Protein AF-A0A444XK47-F1 (afdb_monomer_lite)

Radius of gyration: 20.21 Å; chains: 1; bounding box: 38×39×67 Å

Structure (mmCIF, N/CA/C/O backbone):
data_AF-A0A444XK47-F1
#
_entry.id   AF-A0A444XK47-F1
#
loop_
_atom_site.group_PDB
_atom_site.id
_atom_site.type_symbol
_atom_site.label_atom_id
_atom_site.label_alt_id
_atom_site.label_comp_id
_atom_site.label_asym_id
_atom_site.label_entity_id
_atom_site.label_seq_id
_atom_site.pdbx_PDB_ins_code
_atom_site.Cartn_x
_atom_site.Cartn_y
_atom_site.Cartn_z
_atom_site.occupancy
_atom_site.B_iso_or_equiv
_atom_site.auth_seq_id
_atom_site.auth_comp_id
_atom_site.auth_asym_id
_atom_site.auth_atom_id
_atom_site.pdbx_PDB_model_num
ATOM 1 N N . MET A 1 1 ? 9.869 23.587 -42.645 1.00 52.31 1 MET A N 1
ATOM 2 C CA . MET A 1 1 ? 8.788 22.948 -41.863 1.00 52.31 1 MET A CA 1
ATOM 3 C C . MET A 1 1 ? 9.186 23.048 -40.404 1.00 52.31 1 MET A C 1
ATOM 5 O O . MET A 1 1 ? 10.332 22.748 -40.110 1.00 52.31 1 MET A O 1
ATOM 9 N N . LYS A 1 2 ? 8.328 23.595 -39.536 1.00 52.62 2 LYS A N 1
ATOM 10 C CA . LYS A 1 2 ? 8.617 23.690 -38.097 1.00 52.62 2 LYS A CA 1
ATOM 11 C C . LYS A 1 2 ? 8.330 22.325 -37.473 1.00 52.62 2 LYS A C 1
ATOM 13 O O . LYS A 1 2 ? 7.252 21.792 -37.729 1.00 52.62 2 LYS A O 1
ATOM 18 N N . ASP A 1 3 ? 9.281 21.791 -36.712 1.00 62.44 3 ASP A N 1
ATOM 19 C CA . ASP A 1 3 ? 9.098 20.576 -35.920 1.00 62.44 3 ASP A CA 1
ATOM 20 C C . ASP A 1 3 ? 7.898 20.762 -34.990 1.00 62.44 3 ASP A C 1
ATOM 22 O O . ASP A 1 3 ? 7.887 21.602 -34.088 1.00 62.44 3 ASP A O 1
ATOM 26 N N . VAL A 1 4 ? 6.843 20.007 -35.276 1.00 67.50 4 VAL A N 1
ATOM 27 C CA . VAL A 1 4 ? 5.724 19.794 -34.362 1.00 67.50 4 VAL A CA 1
ATOM 28 C C . VAL A 1 4 ? 6.313 19.092 -33.144 1.00 67.50 4 VAL A C 1
ATOM 30 O O . VAL A 1 4 ? 7.111 18.184 -33.340 1.00 67.50 4 VAL A O 1
ATOM 33 N N . GLY A 1 5 ? 5.969 19.526 -31.925 1.00 71.94 5 GLY A N 1
ATOM 34 C CA . GLY A 1 5 ? 6.534 19.074 -30.642 1.00 71.94 5 GLY A CA 1
ATOM 35 C C . GLY A 1 5 ? 6.396 17.573 -30.345 1.00 71.94 5 GLY A C 1
ATOM 36 O O . GLY A 1 5 ? 5.725 17.182 -29.394 1.00 71.94 5 GLY A O 1
ATOM 37 N N . LEU A 1 6 ? 7.032 16.740 -31.164 1.00 77.69 6 LEU A N 1
ATOM 38 C CA . LEU A 1 6 ? 7.138 15.301 -31.037 1.00 77.69 6 LEU A CA 1
ATOM 39 C C . LEU A 1 6 ? 8.318 14.974 -30.130 1.00 77.69 6 LEU A C 1
ATOM 41 O O . LEU A 1 6 ? 9.465 15.336 -30.392 1.00 77.69 6 LEU A O 1
ATOM 45 N N . TRP A 1 7 ? 8.028 14.226 -29.076 1.00 86.00 7 TRP A N 1
ATOM 46 C CA . TRP A 1 7 ? 9.051 13.635 -28.233 1.00 86.00 7 TRP A CA 1
ATOM 47 C C . TRP A 1 7 ? 9.654 12.425 -28.945 1.00 86.00 7 TRP A C 1
ATOM 49 O O . TRP A 1 7 ? 8.933 11.516 -29.352 1.00 86.00 7 TRP A O 1
ATOM 59 N N . THR A 1 8 ? 10.981 12.412 -29.086 1.00 86.44 8 THR A N 1
ATOM 60 C CA . THR A 1 8 ? 11.720 11.270 -29.642 1.00 86.44 8 THR A CA 1
ATOM 61 C C . THR A 1 8 ? 12.494 10.584 -28.523 1.00 86.44 8 THR A C 1
ATOM 63 O O . THR A 1 8 ? 13.295 11.221 -27.838 1.00 86.44 8 THR A O 1
ATOM 66 N N . ILE A 1 9 ? 12.274 9.281 -28.334 1.00 90.38 9 ILE A N 1
ATOM 67 C CA . ILE A 1 9 ? 13.083 8.467 -27.420 1.00 90.38 9 ILE A CA 1
ATOM 68 C C . ILE A 1 9 ? 14.462 8.280 -28.062 1.00 90.38 9 ILE A C 1
ATOM 70 O O . ILE A 1 9 ? 14.583 7.634 -29.099 1.00 90.38 9 ILE A O 1
ATOM 74 N N . SER A 1 10 ? 15.505 8.856 -27.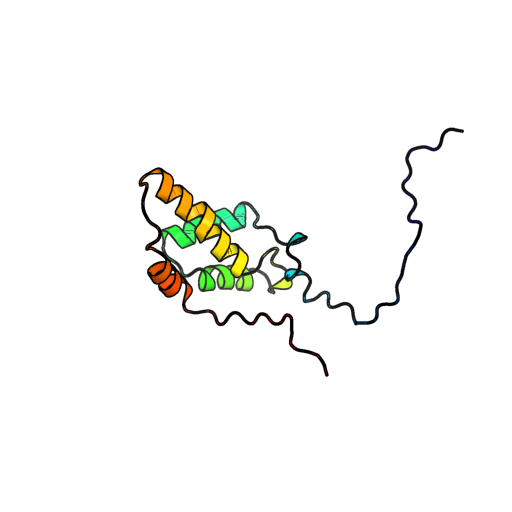462 1.00 91.38 10 SER A N 1
ATOM 75 C CA . SER A 1 10 ? 16.863 8.857 -28.026 1.00 91.38 10 SER A CA 1
ATOM 76 C C . SER A 1 10 ? 17.702 7.634 -27.646 1.00 91.38 10 SER A C 1
ATOM 78 O O . SER A 1 10 ? 18.689 7.336 -28.319 1.00 91.38 10 SER A O 1
ATOM 80 N N . LYS A 1 11 ? 17.343 6.925 -26.567 1.00 93.19 11 LYS A N 1
ATOM 81 C CA . LYS A 1 11 ? 18.100 5.776 -26.056 1.00 93.19 11 LYS A CA 1
ATOM 82 C C . LYS A 1 11 ? 17.200 4.803 -25.300 1.00 93.19 11 LYS A C 1
ATOM 84 O O . LYS A 1 11 ? 16.443 5.212 -24.426 1.00 93.19 11 LYS A O 1
ATOM 89 N N . VAL A 1 12 ? 17.361 3.514 -25.586 1.00 91.88 12 VAL A N 1
ATOM 90 C CA . VAL A 1 12 ? 16.787 2.403 -24.816 1.00 91.88 12 VAL A CA 1
ATOM 91 C C . VAL A 1 12 ? 17.927 1.447 -24.470 1.00 91.88 12 VAL A C 1
ATOM 93 O O . VAL A 1 12 ? 18.709 1.081 -25.345 1.00 91.88 12 VAL A O 1
ATOM 96 N N . VAL A 1 13 ? 18.060 1.075 -23.196 1.00 91.25 13 VAL A N 1
ATOM 97 C CA . VAL A 1 13 ? 19.057 0.101 -22.722 1.00 91.25 13 VAL A CA 1
ATOM 98 C C . VAL A 1 13 ? 18.301 -1.075 -22.133 1.00 91.25 13 VAL A C 1
ATOM 100 O O . VAL A 1 13 ? 17.583 -0.900 -21.159 1.00 91.25 13 VAL A O 1
ATOM 103 N N . LEU A 1 14 ? 18.452 -2.248 -22.745 1.00 88.94 14 LEU A N 1
ATOM 104 C CA . LEU A 1 14 ? 17.740 -3.465 -22.337 1.00 88.94 14 LEU A CA 1
ATOM 105 C C . LEU A 1 14 ? 18.562 -4.346 -21.387 1.00 88.94 14 LEU A C 1
ATOM 107 O O . LEU A 1 14 ? 18.005 -5.160 -20.658 1.00 88.94 14 LEU A O 1
ATOM 111 N N . ASN A 1 15 ? 19.889 -4.200 -21.402 1.00 90.25 15 ASN A N 1
ATOM 112 C CA . ASN A 1 15 ? 20.780 -5.006 -20.579 1.00 90.25 15 ASN A CA 1
ATOM 113 C C . ASN A 1 15 ? 20.907 -4.388 -19.187 1.00 90.25 15 ASN A C 1
ATOM 115 O O . ASN A 1 15 ? 21.394 -3.265 -19.044 1.00 90.25 15 ASN A O 1
ATOM 119 N N . HIS A 1 16 ? 20.521 -5.156 -18.176 1.00 84.56 16 HIS A N 1
ATOM 120 C CA . HIS A 1 16 ? 20.667 -4.810 -16.768 1.00 84.56 16 HIS A CA 1
ATOM 121 C C . HIS A 1 16 ? 21.567 -5.834 -16.074 1.00 84.56 16 HIS A C 1
ATOM 123 O O . HIS A 1 16 ? 21.614 -6.998 -16.465 1.00 84.56 16 HIS A O 1
ATOM 129 N N . SER A 1 17 ? 22.277 -5.403 -15.031 1.00 90.81 17 SER A N 1
ATOM 130 C CA . SER A 1 17 ? 23.145 -6.282 -14.230 1.00 90.81 17 SER A CA 1
ATOM 131 C C . SER A 1 17 ? 22.369 -7.203 -13.280 1.00 90.81 17 SER A C 1
ATOM 133 O O . SER A 1 17 ? 22.976 -8.000 -12.574 1.00 90.81 17 SER A O 1
ATOM 135 N N . HIS A 1 18 ? 21.043 -7.076 -13.237 1.00 82.38 18 HIS A N 1
ATOM 136 C CA . HIS A 1 18 ? 20.146 -7.877 -12.416 1.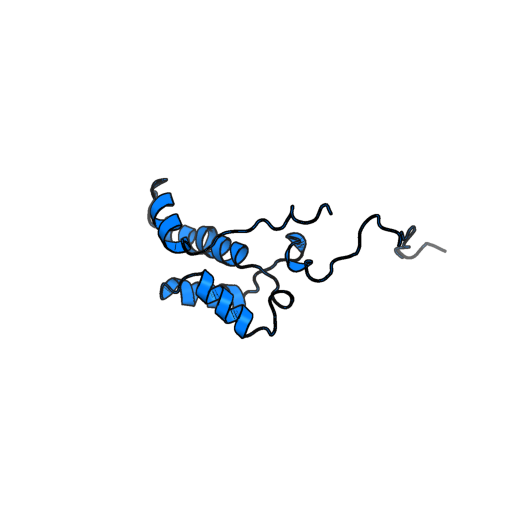00 82.38 18 HIS A CA 1
ATOM 137 C C . HIS A 1 18 ? 18.859 -8.188 -13.199 1.00 82.38 18 HIS A C 1
ATOM 139 O O . HIS A 1 18 ? 18.480 -7.415 -14.087 1.00 82.38 18 HIS A O 1
ATOM 145 N N . PRO A 1 19 ? 18.160 -9.289 -12.872 1.00 82.06 19 PRO A N 1
ATOM 146 C CA . PRO A 1 19 ? 16.814 -9.537 -13.371 1.00 82.06 19 PRO A CA 1
ATOM 147 C C . PRO A 1 19 ? 15.863 -8.392 -13.004 1.00 82.06 19 PRO A C 1
ATOM 149 O O . PRO A 1 19 ? 16.008 -7.748 -11.962 1.00 82.06 19 PRO A O 1
ATOM 152 N N . CYS A 1 20 ? 14.884 -8.129 -13.866 1.00 78.06 20 CYS A N 1
ATOM 153 C CA . CYS A 1 20 ? 13.749 -7.295 -13.493 1.00 78.06 20 CYS A CA 1
ATOM 154 C C . CYS A 1 20 ? 12.819 -8.136 -12.609 1.00 78.06 20 CYS A C 1
ATOM 156 O O . CYS A 1 20 ? 12.445 -9.238 -13.009 1.00 78.06 20 CYS A O 1
ATOM 158 N N . CYS A 1 21 ? 12.458 -7.627 -11.431 1.00 74.50 21 CYS A N 1
ATOM 159 C CA . CYS A 1 21 ? 11.550 -8.288 -10.493 1.00 74.50 21 CYS A CA 1
ATOM 160 C C . CYS A 1 21 ? 10.215 -7.526 -10.460 1.00 74.50 21 CYS A C 1
ATOM 162 O O . CYS A 1 21 ? 10.016 -6.698 -9.568 1.00 74.50 21 CYS A O 1
ATOM 164 N N . PRO A 1 22 ? 9.312 -7.745 -11.437 1.00 68.94 22 PRO A N 1
ATOM 165 C CA . PRO A 1 22 ? 8.029 -7.041 -11.494 1.00 68.94 22 PRO A CA 1
ATOM 166 C C . PRO A 1 22 ? 7.166 -7.304 -10.254 1.00 68.94 22 PRO A C 1
ATOM 168 O O . PRO A 1 22 ? 6.444 -6.412 -9.819 1.00 68.94 22 PRO A O 1
ATOM 171 N N . ASP A 1 23 ? 7.326 -8.468 -9.622 1.00 69.62 23 ASP A N 1
ATOM 172 C CA . ASP A 1 23 ? 6.604 -8.865 -8.408 1.00 69.62 23 ASP A CA 1
ATOM 173 C C . ASP A 1 23 ? 6.918 -7.974 -7.193 1.00 69.62 23 ASP A C 1
ATOM 175 O O . ASP A 1 23 ? 6.174 -7.964 -6.221 1.00 69.62 23 ASP A O 1
ATOM 179 N N . GLN A 1 24 ? 8.006 -7.195 -7.242 1.00 70.50 24 GLN A N 1
ATOM 180 C CA . GLN A 1 24 ? 8.378 -6.233 -6.199 1.00 70.50 24 GLN A CA 1
ATOM 181 C C . GLN A 1 24 ? 8.059 -4.783 -6.584 1.00 70.50 24 GLN A C 1
ATOM 183 O O . GLN A 1 24 ? 8.493 -3.858 -5.897 1.00 70.50 24 GLN A O 1
ATOM 188 N N . ALA A 1 25 ? 7.309 -4.542 -7.664 1.00 71.00 25 ALA A N 1
ATOM 189 C CA . ALA A 1 25 ? 6.947 -3.187 -8.087 1.00 71.00 25 ALA A CA 1
ATOM 190 C C . ALA A 1 25 ? 6.180 -2.419 -6.996 1.00 71.00 25 ALA A C 1
ATOM 192 O O . ALA A 1 25 ? 6.390 -1.216 -6.823 1.00 71.00 25 ALA A O 1
ATOM 193 N N . GLU A 1 26 ? 5.385 -3.128 -6.189 1.00 71.75 26 GLU A N 1
ATOM 194 C CA . GLU A 1 26 ? 4.723 -2.603 -4.989 1.00 71.75 26 GLU A CA 1
ATOM 195 C C . GLU A 1 26 ? 5.706 -1.986 -3.987 1.00 71.75 26 GLU A C 1
ATOM 197 O O . GLU A 1 26 ? 5.321 -1.133 -3.196 1.00 71.75 26 GLU A O 1
ATOM 202 N N . MET A 1 27 ? 6.997 -2.338 -4.025 1.00 77.69 27 MET A N 1
ATOM 203 C CA . MET A 1 27 ? 8.006 -1.745 -3.153 1.00 77.69 27 MET A CA 1
ATOM 204 C C . MET A 1 27 ? 8.409 -0.326 -3.577 1.00 77.69 27 MET A C 1
ATOM 206 O O . MET A 1 27 ? 8.965 0.419 -2.766 1.00 77.69 27 MET A O 1
ATOM 210 N N . ILE A 1 28 ? 8.078 0.109 -4.789 1.00 80.94 28 ILE A N 1
ATOM 211 C CA . ILE A 1 28 ? 8.468 1.423 -5.290 1.00 80.94 28 ILE A CA 1
ATOM 212 C C . ILE A 1 28 ? 7.454 2.474 -4.832 1.00 80.94 28 ILE A C 1
ATOM 214 O O . ILE A 1 28 ? 6.341 2.563 -5.339 1.00 80.94 28 ILE A O 1
ATOM 218 N N . LYS A 1 29 ? 7.872 3.342 -3.904 1.00 81.44 29 LYS A N 1
ATOM 219 C CA . LYS A 1 29 ? 7.014 4.364 -3.274 1.00 81.44 29 LYS A CA 1
ATOM 220 C C . LYS A 1 29 ? 6.239 5.247 -4.264 1.00 81.44 29 LYS A C 1
ATOM 222 O O . LYS A 1 29 ? 5.124 5.642 -3.960 1.00 81.44 29 LYS A O 1
ATOM 227 N N . GLN A 1 30 ? 6.820 5.574 -5.421 1.00 82.75 30 GLN A N 1
ATOM 228 C CA . GLN A 1 30 ? 6.177 6.429 -6.432 1.00 82.75 30 GLN A CA 1
ATOM 229 C C . GLN A 1 30 ? 4.955 5.779 -7.096 1.00 82.75 30 GLN A C 1
ATOM 231 O O . GLN A 1 30 ? 4.120 6.495 -7.635 1.00 82.75 30 GLN A O 1
ATOM 236 N N . HIS A 1 31 ? 4.848 4.451 -7.044 1.00 79.38 31 HIS A N 1
ATOM 237 C CA . HIS A 1 31 ? 3.712 3.702 -7.578 1.00 79.38 31 HIS A CA 1
ATOM 238 C C . HIS A 1 31 ? 2.666 3.376 -6.507 1.00 79.38 31 HIS A C 1
ATOM 240 O O . HIS A 1 31 ? 1.656 2.756 -6.827 1.00 79.38 31 HIS A O 1
ATOM 246 N N . ARG A 1 32 ? 2.897 3.780 -5.248 1.00 89.06 32 ARG A N 1
ATOM 247 C CA . ARG A 1 32 ? 1.978 3.497 -4.148 1.00 89.06 32 ARG A CA 1
ATOM 248 C C . ARG A 1 32 ? 1.016 4.651 -3.919 1.00 89.06 32 ARG A C 1
ATOM 250 O O . ARG A 1 32 ? 1.442 5.775 -3.651 1.00 89.06 32 ARG A O 1
ATOM 257 N N . GLU A 1 33 ? -0.274 4.360 -3.938 1.00 89.62 33 GLU A N 1
ATOM 258 C CA . GLU A 1 33 ? -1.331 5.314 -3.660 1.00 89.62 33 GLU A CA 1
ATOM 259 C C . GLU A 1 33 ? -2.514 4.652 -2.941 1.00 89.62 33 GLU A C 1
ATOM 261 O O . GLU A 1 33 ? -3.009 3.592 -3.320 1.00 89.62 33 GLU A O 1
ATOM 266 N N . LEU A 1 34 ? -3.015 5.331 -1.907 1.00 91.56 34 LEU A N 1
ATOM 267 C CA . LEU A 1 34 ? -4.295 4.999 -1.291 1.00 91.56 34 LEU A CA 1
ATOM 268 C C . LEU A 1 34 ? -5.404 5.744 -2.031 1.00 91.56 34 LEU A C 1
ATOM 270 O O . LEU A 1 34 ? -5.528 6.966 -1.882 1.00 91.56 34 LEU A O 1
ATOM 274 N N . SER A 1 35 ? -6.221 5.009 -2.785 1.00 92.88 35 SER A N 1
ATOM 275 C CA . SER A 1 35 ? -7.424 5.559 -3.416 1.00 92.88 35 SER A CA 1
ATOM 276 C C . SER A 1 35 ? -8.425 6.054 -2.363 1.00 92.88 35 SER A C 1
ATOM 278 O O . SER A 1 35 ? -8.400 5.627 -1.207 1.00 92.88 35 SER A O 1
ATOM 280 N N . MET A 1 36 ? -9.351 6.935 -2.752 1.00 94.31 36 MET A N 1
ATOM 281 C CA . MET A 1 36 ? -10.379 7.450 -1.831 1.00 94.31 36 MET A CA 1
ATOM 282 C C . MET A 1 36 ? -11.221 6.337 -1.190 1.00 94.31 36 MET A C 1
ATOM 284 O O . MET A 1 36 ? -11.541 6.412 -0.007 1.00 94.31 36 MET A O 1
ATOM 288 N N . PHE A 1 37 ? -11.557 5.291 -1.950 1.00 93.62 37 PHE A N 1
ATOM 289 C CA . PHE A 1 37 ? -12.311 4.147 -1.434 1.00 93.62 37 PHE A CA 1
ATOM 290 C C . PHE A 1 37 ? -11.529 3.384 -0.357 1.00 93.62 37 PHE A C 1
ATOM 292 O O . PHE A 1 37 ? -12.073 3.061 0.702 1.00 93.62 37 PHE A O 1
ATOM 299 N N . VAL A 1 38 ? -10.240 3.144 -0.609 1.00 94.31 38 VAL A N 1
ATOM 300 C CA . VAL A 1 38 ? -9.346 2.481 0.345 1.00 94.31 38 VAL A CA 1
ATOM 301 C C . VAL A 1 38 ? -9.226 3.312 1.620 1.00 94.31 38 VAL A C 1
ATOM 303 O O . VAL A 1 38 ? -9.416 2.774 2.706 1.00 94.31 38 VAL A O 1
ATOM 306 N N . ARG A 1 39 ? -8.986 4.625 1.499 1.00 93.44 39 ARG A N 1
ATOM 307 C CA . ARG A 1 39 ? -8.898 5.542 2.651 1.00 93.44 39 ARG A CA 1
ATOM 308 C C . ARG A 1 39 ? -10.152 5.500 3.515 1.00 93.44 39 ARG A C 1
ATOM 310 O O . ARG A 1 39 ? -10.048 5.266 4.713 1.00 93.44 39 ARG A O 1
ATOM 317 N N . ARG A 1 40 ? -11.330 5.618 2.897 1.00 93.62 40 ARG A N 1
ATOM 318 C CA . ARG A 1 40 ? -12.611 5.590 3.614 1.00 93.62 40 ARG A CA 1
ATOM 319 C C . ARG A 1 40 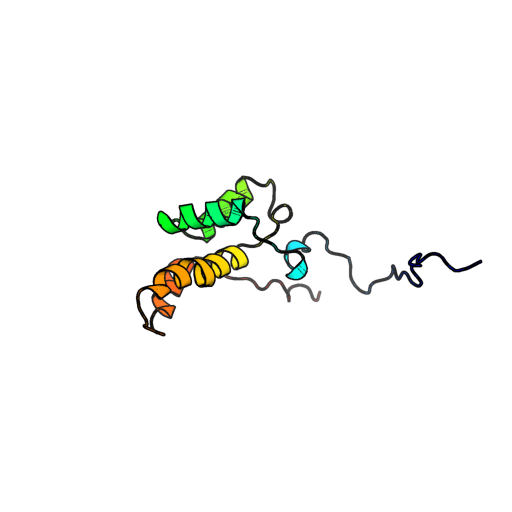? -12.857 4.265 4.331 1.00 93.62 40 ARG A C 1
ATOM 321 O O . ARG A 1 40 ? -13.391 4.236 5.431 1.00 93.62 40 ARG A O 1
ATOM 328 N N . THR A 1 41 ? -12.454 3.159 3.718 1.00 94.50 41 THR A N 1
ATOM 329 C CA . THR A 1 41 ? -12.567 1.836 4.343 1.00 94.50 41 THR A CA 1
ATOM 330 C C . THR A 1 41 ? -11.607 1.701 5.531 1.00 94.50 41 THR A C 1
ATOM 332 O O . THR A 1 41 ? -11.991 1.177 6.574 1.00 94.50 41 THR A O 1
ATOM 335 N N . ILE A 1 42 ? -10.380 2.223 5.407 1.00 93.69 42 ILE A N 1
ATOM 336 C CA . ILE A 1 42 ? -9.414 2.283 6.513 1.00 93.69 42 ILE A CA 1
ATOM 337 C C . ILE A 1 42 ? -9.964 3.117 7.678 1.00 93.69 42 ILE A C 1
ATOM 339 O O . ILE A 1 42 ? -9.855 2.679 8.818 1.00 93.69 42 ILE A O 1
ATOM 343 N N . GLU A 1 43 ? -10.577 4.270 7.402 1.00 91.81 43 GLU A N 1
ATOM 344 C CA . GLU A 1 43 ? -11.209 5.126 8.418 1.00 91.81 43 GLU A CA 1
ATOM 345 C C . GLU A 1 43 ? -12.308 4.387 9.179 1.00 91.81 43 GLU A C 1
ATOM 347 O O . GLU A 1 43 ? -12.256 4.322 10.402 1.00 91.81 43 GLU A O 1
ATOM 352 N N . ILE A 1 44 ? -13.243 3.746 8.470 1.00 92.69 44 ILE A N 1
ATOM 353 C CA . ILE A 1 44 ? -14.327 2.969 9.094 1.00 92.69 44 ILE A CA 1
ATOM 354 C C . ILE A 1 44 ? -13.754 1.870 9.996 1.00 92.69 44 ILE A C 1
ATOM 356 O O . ILE A 1 44 ? -14.227 1.662 11.111 1.00 92.69 44 ILE A O 1
ATOM 360 N N . HIS A 1 45 ? -12.727 1.157 9.531 1.00 92.44 45 HIS A N 1
ATOM 361 C CA . HIS A 1 45 ? -12.086 0.107 10.317 1.00 92.44 45 HIS A CA 1
ATOM 362 C C . HIS A 1 45 ? -11.342 0.657 11.542 1.00 92.44 45 HIS A C 1
ATOM 364 O O . HIS A 1 45 ? -11.367 0.022 12.595 1.00 92.44 45 HIS A O 1
ATOM 370 N N . GLU A 1 46 ? -10.711 1.827 11.434 1.00 88.88 46 GLU A N 1
ATOM 371 C CA . GLU A 1 46 ? -10.080 2.510 12.567 1.00 88.88 46 GLU A CA 1
ATOM 372 C C . GLU A 1 46 ? -11.120 2.985 13.590 1.00 88.88 46 GLU A C 1
ATOM 374 O O . GLU A 1 46 ? -10.914 2.803 14.790 1.00 88.88 46 GLU A O 1
ATOM 379 N N . GLU A 1 47 ? -12.262 3.516 13.142 1.00 88.50 47 GLU A N 1
ATOM 380 C CA . GLU A 1 47 ? -13.370 3.929 14.017 1.00 88.50 47 GLU A CA 1
ATOM 381 C C . GLU A 1 47 ? -13.866 2.768 14.889 1.00 88.50 47 GLU A C 1
ATOM 383 O O . GLU A 1 47 ? -14.097 2.938 16.088 1.00 88.50 47 GLU A O 1
ATOM 388 N N . VAL A 1 48 ? -13.953 1.559 14.322 1.00 91.62 48 VAL A N 1
ATOM 389 C CA . VAL A 1 48 ? -14.307 0.339 15.069 1.00 91.62 48 VAL A CA 1
ATOM 390 C C . VAL A 1 48 ? -13.099 -0.382 15.687 1.00 91.62 48 VAL A C 1
ATOM 392 O O . VAL A 1 48 ? -13.239 -1.493 16.199 1.00 91.62 48 VAL A O 1
ATOM 395 N N . ARG A 1 49 ? -11.912 0.242 15.673 1.00 87.06 49 ARG A N 1
ATOM 396 C CA . ARG A 1 49 ? -10.652 -0.256 16.260 1.00 87.06 49 ARG A CA 1
ATOM 397 C C . ARG A 1 49 ? -10.208 -1.626 15.732 1.00 87.06 49 ARG A C 1
ATOM 399 O O . ARG A 1 49 ? -9.587 -2.414 16.454 1.00 87.06 49 ARG A O 1
ATOM 406 N N . ILE A 1 50 ? -10.502 -1.922 14.466 1.00 89.69 50 ILE A N 1
ATOM 407 C CA . ILE A 1 50 ? -9.934 -3.082 13.776 1.00 89.69 50 ILE A CA 1
ATOM 408 C C . ILE A 1 50 ? -8.442 -2.838 13.570 1.00 89.69 50 ILE A C 1
ATOM 410 O O . ILE A 1 50 ? -8.020 -1.805 13.058 1.00 89.69 50 ILE A O 1
ATOM 414 N N . ARG A 1 51 ? -7.634 -3.841 13.928 1.00 87.25 51 ARG A N 1
ATOM 415 C CA . ARG A 1 51 ? -6.181 -3.770 13.771 1.00 87.25 51 ARG A CA 1
ATOM 416 C C . ARG A 1 51 ? -5.801 -3.466 12.315 1.00 87.25 51 ARG A C 1
ATOM 418 O O . ARG A 1 51 ? -6.273 -4.165 11.416 1.00 87.25 51 ARG A O 1
ATOM 425 N N . PRO A 1 52 ? -4.865 -2.541 12.063 1.00 86.50 52 PRO A N 1
ATOM 426 C CA . PRO A 1 52 ? -4.454 -2.177 10.706 1.00 86.50 52 PRO A CA 1
ATOM 427 C C . PRO A 1 52 ? -3.917 -3.352 9.880 1.00 86.50 52 PRO A C 1
ATOM 429 O O . PRO A 1 52 ? -4.192 -3.429 8.685 1.00 86.50 52 PRO A O 1
ATOM 432 N N . SER A 1 53 ? -3.251 -4.320 10.519 1.00 87.94 53 SER A N 1
ATOM 433 C CA . SER A 1 53 ? -2.818 -5.566 9.870 1.00 87.94 53 SER A CA 1
ATOM 434 C C . SER A 1 53 ? -3.994 -6.403 9.360 1.00 87.94 53 SER A C 1
ATOM 436 O O . SER A 1 53 ? -3.930 -6.972 8.273 1.00 87.94 53 SER A O 1
ATOM 438 N N . LYS A 1 54 ? -5.110 -6.436 10.099 1.00 91.50 54 LYS A N 1
ATOM 439 C CA . LYS A 1 54 ? -6.348 -7.115 9.690 1.00 91.50 54 LYS A CA 1
ATOM 440 C C . LYS A 1 54 ? -7.072 -6.367 8.582 1.00 91.50 54 LYS A C 1
ATOM 442 O O . LYS A 1 54 ? -7.544 -7.000 7.643 1.00 91.50 54 LYS A O 1
ATOM 447 N N . THR A 1 55 ? -7.091 -5.041 8.648 1.00 93.31 55 THR A N 1
ATOM 448 C CA . THR A 1 55 ? -7.596 -4.200 7.559 1.00 93.31 55 THR A CA 1
ATOM 449 C C . THR A 1 55 ? -6.815 -4.447 6.273 1.00 93.31 55 THR A C 1
ATOM 451 O O . THR A 1 55 ? -7.418 -4.745 5.247 1.00 93.31 55 THR A O 1
ATOM 454 N N . TYR A 1 56 ? -5.482 -4.432 6.322 1.00 92.25 56 TYR A N 1
ATOM 455 C CA . TYR A 1 56 ? -4.658 -4.756 5.160 1.00 92.25 56 TYR A CA 1
ATOM 456 C C . TYR A 1 56 ? -4.929 -6.173 4.637 1.00 92.25 56 TYR A C 1
ATOM 458 O O . TYR A 1 56 ? -5.192 -6.338 3.451 1.00 92.25 56 TYR A O 1
ATOM 466 N N . GLN A 1 57 ? -4.978 -7.178 5.519 1.00 92.94 57 GLN A N 1
ATOM 467 C CA . GLN A 1 57 ? -5.330 -8.553 5.140 1.00 92.94 57 GLN A CA 1
ATOM 468 C C . GLN A 1 57 ? -6.705 -8.654 4.462 1.00 92.94 57 GLN A C 1
ATOM 470 O O . GLN A 1 57 ? -6.849 -9.442 3.536 1.00 92.94 57 GLN A O 1
ATOM 475 N N . SER A 1 58 ? -7.704 -7.861 4.869 1.00 94.31 58 SER A N 1
ATOM 476 C CA . SER A 1 58 ? -9.008 -7.850 4.187 1.00 94.31 58 SER A CA 1
ATOM 477 C C . SER A 1 58 ? -8.933 -7.312 2.758 1.00 94.31 58 SER A C 1
ATOM 479 O O . SER A 1 58 ? -9.624 -7.834 1.890 1.00 94.31 58 SER A O 1
ATOM 481 N N . PHE A 1 59 ? -8.059 -6.336 2.485 1.00 94.12 59 PHE A N 1
ATOM 482 C CA . PHE A 1 59 ? -7.815 -5.876 1.117 1.00 94.12 59 PHE A CA 1
ATOM 483 C C . PHE A 1 59 ? -7.068 -6.922 0.301 1.00 94.12 59 PHE A C 1
ATOM 485 O O . PHE A 1 59 ? -7.442 -7.165 -0.834 1.00 94.12 59 PHE A O 1
ATOM 492 N N . VAL A 1 60 ? -6.066 -7.575 0.891 1.00 91.62 60 VAL A N 1
ATOM 493 C CA . VAL A 1 60 ? -5.310 -8.663 0.248 1.00 91.62 60 VAL A CA 1
ATOM 494 C C . VAL A 1 60 ? -6.177 -9.888 -0.015 1.00 91.62 60 VAL A C 1
ATOM 496 O O . VAL A 1 60 ? -5.866 -10.647 -0.910 1.00 91.62 60 VAL A O 1
ATOM 499 N N . ALA A 1 61 ? -7.227 -10.116 0.774 1.00 92.94 61 ALA A N 1
ATOM 500 C CA . ALA A 1 61 ? -8.186 -11.190 0.530 1.00 92.94 61 ALA A CA 1
ATOM 501 C C . ALA A 1 61 ? -9.250 -10.814 -0.515 1.00 92.94 61 ALA A C 1
ATOM 503 O O . ALA A 1 61 ? -9.902 -11.699 -1.060 1.00 92.94 61 ALA A O 1
ATOM 504 N N . ALA A 1 62 ? -9.479 -9.514 -0.730 1.00 91.88 62 ALA A N 1
ATOM 505 C CA . ALA A 1 62 ? -10.411 -9.001 -1.732 1.00 91.88 62 ALA A CA 1
ATOM 506 C C . ALA A 1 62 ? -9.740 -8.776 -3.097 1.00 91.88 62 ALA A C 1
ATOM 508 O O . ALA A 1 62 ? -10.402 -8.892 -4.125 1.00 91.88 62 ALA A O 1
ATOM 509 N N . ALA A 1 63 ? -8.455 -8.425 -3.092 1.00 85.38 63 ALA A N 1
ATOM 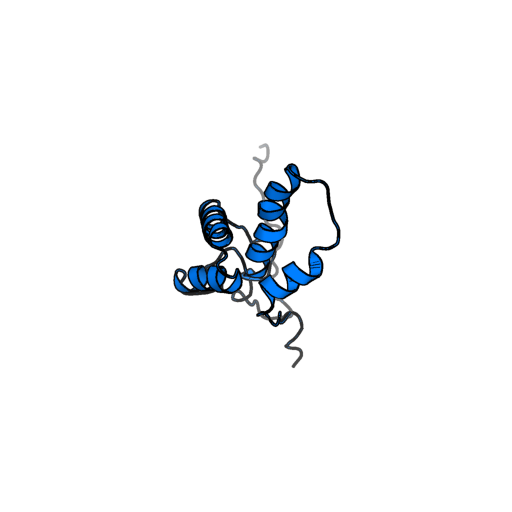510 C CA . ALA A 1 63 ? -7.553 -8.572 -4.223 1.00 85.38 63 ALA A CA 1
ATOM 511 C C . ALA A 1 63 ? -7.095 -10.035 -4.292 1.00 85.38 63 ALA A C 1
ATOM 513 O O . ALA A 1 63 ? -7.071 -10.714 -3.272 1.00 85.38 63 ALA A O 1
ATOM 514 N N . ASP A 1 64 ? -6.713 -10.543 -5.456 1.00 84.12 64 ASP A N 1
ATOM 515 C CA . ASP A 1 64 ? -6.213 -11.920 -5.547 1.00 84.12 64 ASP A CA 1
ATOM 516 C C . ASP A 1 64 ? -4.728 -12.010 -5.133 1.00 84.12 64 ASP A C 1
ATOM 518 O O . ASP A 1 64 ? -4.156 -13.100 -5.032 1.00 84.12 64 ASP A O 1
ATOM 522 N N . SER A 1 65 ? -4.075 -10.868 -4.871 1.00 83.75 65 SER A N 1
ATOM 523 C CA . SER A 1 65 ? -2.681 -10.791 -4.426 1.00 83.75 65 SER A CA 1
ATOM 524 C C . SER A 1 65 ? -2.301 -9.433 -3.811 1.00 83.75 65 SER A C 1
ATOM 526 O O . SER A 1 65 ? -3.028 -8.446 -3.908 1.00 83.75 65 SER A O 1
ATOM 528 N N . HIS A 1 66 ? -1.113 -9.370 -3.194 1.00 83.00 66 HIS A N 1
ATOM 529 C CA . HIS A 1 66 ? -0.514 -8.112 -2.727 1.00 83.00 66 HIS A CA 1
ATOM 530 C C . HIS A 1 66 ? -0.157 -7.162 -3.878 1.00 83.00 66 HIS A C 1
ATOM 532 O O . HIS A 1 66 ? -0.394 -5.963 -3.758 1.00 83.00 66 HIS A O 1
ATOM 538 N N . SER A 1 67 ? 0.329 -7.697 -5.002 1.00 79.44 67 SER A N 1
ATOM 539 C CA . SER A 1 67 ? 0.799 -6.907 -6.146 1.00 79.44 67 SER A CA 1
ATOM 540 C C . SER A 1 67 ? -0.329 -6.203 -6.902 1.00 79.44 67 SER A C 1
ATOM 542 O O . SER A 1 67 ? -0.085 -5.234 -7.621 1.00 79.44 67 SER A O 1
ATOM 544 N N . GLU A 1 68 ? -1.569 -6.659 -6.722 1.00 84.75 68 GLU A N 1
ATOM 545 C CA . GLU A 1 68 ? -2.774 -5.978 -7.203 1.00 84.75 68 GLU A CA 1
ATOM 546 C C . GLU A 1 68 ? -3.166 -4.774 -6.338 1.00 84.75 68 GLU A C 1
ATOM 548 O O . GLU A 1 68 ? -3.931 -3.911 -6.780 1.00 84.75 68 GLU A O 1
ATOM 553 N N . LEU A 1 69 ? -2.636 -4.674 -5.117 1.00 87.88 69 LEU A N 1
ATOM 554 C CA . LEU A 1 69 ? -2.845 -3.508 -4.276 1.00 87.88 69 LEU A CA 1
ATOM 555 C C . LEU A 1 69 ? -1.875 -2.397 -4.669 1.00 87.88 69 LEU A C 1
ATOM 557 O O . LEU A 1 69 ? -0.659 -2.558 -4.709 1.00 87.88 69 LEU A O 1
ATOM 561 N N . GLY A 1 70 ? -2.417 -1.196 -4.846 1.00 88.94 70 GLY A N 1
ATOM 562 C CA . GLY A 1 70 ? -1.615 0.012 -5.029 1.00 88.94 70 GLY A CA 1
ATOM 563 C C . GLY A 1 70 ? -0.903 0.485 -3.758 1.00 88.94 70 GLY A C 1
ATOM 564 O O . GLY A 1 70 ? -0.467 1.625 -3.718 1.00 88.94 70 GLY A O 1
ATOM 565 N N . PHE A 1 71 ? -0.833 -0.297 -2.681 1.00 90.75 71 PHE A N 1
ATOM 566 C CA . PHE A 1 71 ? -0.238 0.120 -1.410 1.00 90.75 71 PHE A CA 1
ATOM 567 C C . PHE A 1 71 ? 0.121 -1.089 -0.549 1.00 90.75 71 PHE A C 1
ATOM 569 O O . PHE A 1 71 ? -0.445 -2.167 -0.708 1.00 90.75 71 PHE A O 1
ATOM 576 N N . ILE A 1 72 ? 1.007 -0.884 0.424 1.00 90.56 72 ILE A N 1
ATOM 577 C CA . ILE A 1 72 ? 1.379 -1.921 1.394 1.00 90.56 72 ILE A CA 1
ATOM 578 C C . ILE A 1 72 ? 0.834 -1.603 2.785 1.00 90.56 72 ILE A C 1
ATOM 580 O O . ILE A 1 72 ? 0.458 -0.469 3.082 1.00 90.56 72 ILE A O 1
ATOM 584 N N . GLU A 1 73 ? 0.883 -2.571 3.702 1.00 90.00 73 GLU A N 1
ATOM 585 C CA . GLU A 1 73 ? 0.416 -2.389 5.085 1.00 90.00 73 GLU A CA 1
ATOM 586 C C . GLU A 1 73 ? 1.015 -1.139 5.753 1.00 90.00 73 GLU A C 1
ATOM 588 O O . GLU A 1 73 ? 0.339 -0.402 6.473 1.00 90.00 73 GLU A O 1
ATOM 593 N N . LYS A 1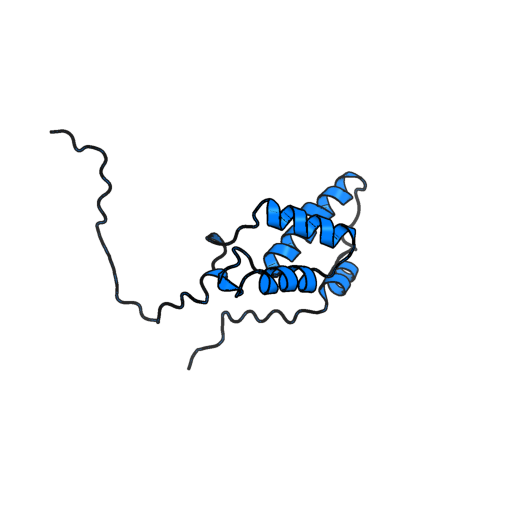 74 ? 2.298 -0.858 5.485 1.00 88.31 74 LYS A N 1
ATOM 594 C CA . LYS A 1 74 ? 2.982 0.337 5.994 1.00 88.31 74 LYS A CA 1
ATOM 595 C C . LYS A 1 74 ? 2.277 1.632 5.591 1.00 88.31 74 LYS A C 1
ATOM 597 O O . LYS A 1 74 ? 2.230 2.548 6.405 1.00 88.31 74 LYS A O 1
ATOM 602 N N . ASP A 1 75 ? 1.713 1.704 4.393 1.00 89.81 75 ASP A N 1
ATOM 603 C CA . ASP A 1 75 ? 1.028 2.900 3.908 1.00 89.81 75 ASP A CA 1
ATOM 604 C C . ASP A 1 75 ? -0.301 3.111 4.646 1.00 89.81 75 ASP A C 1
ATOM 606 O O . ASP A 1 75 ? -0.585 4.232 5.063 1.00 89.81 75 ASP A O 1
ATOM 610 N N . ALA A 1 76 ? -1.055 2.039 4.921 1.00 89.81 76 ALA A N 1
ATOM 611 C CA . ALA A 1 76 ? -2.268 2.104 5.742 1.00 89.81 76 ALA A CA 1
ATOM 612 C C . ALA A 1 76 ? -1.969 2.552 7.185 1.00 89.81 76 ALA A C 1
ATOM 614 O O . ALA A 1 76 ? -2.663 3.407 7.732 1.00 89.81 76 ALA A O 1
ATOM 615 N N . ARG A 1 77 ? -0.889 2.038 7.793 1.00 88.19 77 ARG A N 1
ATOM 616 C CA . ARG A 1 77 ? -0.452 2.471 9.135 1.00 88.19 77 ARG A CA 1
ATOM 617 C C . ARG A 1 77 ? -0.041 3.940 9.159 1.00 88.19 77 ARG A C 1
ATOM 619 O O . ARG A 1 77 ? -0.413 4.663 10.084 1.00 88.19 77 ARG A O 1
ATOM 626 N N . ASN A 1 78 ? 0.709 4.376 8.145 1.00 87.62 78 ASN A N 1
ATOM 627 C CA . ASN A 1 78 ? 1.117 5.771 8.005 1.00 87.62 78 ASN A CA 1
ATOM 628 C C . ASN A 1 78 ? -0.107 6.684 7.869 1.00 87.62 78 ASN A C 1
ATOM 630 O O . ASN A 1 78 ? -0.143 7.714 8.530 1.00 87.62 78 ASN A O 1
ATOM 634 N N . TYR A 1 79 ? -1.105 6.282 7.076 1.00 88.81 79 TYR A N 1
ATOM 635 C CA . TYR A 1 79 ? -2.350 7.030 6.895 1.00 88.81 79 TYR A CA 1
ATOM 636 C C . TYR A 1 79 ? -3.131 7.193 8.199 1.00 88.81 79 TYR A C 1
ATOM 638 O O . TYR A 1 79 ? -3.509 8.299 8.562 1.00 88.81 79 TYR A O 1
ATOM 646 N N . ILE A 1 80 ? -3.320 6.112 8.957 1.00 87.06 80 ILE A N 1
ATOM 647 C CA . ILE A 1 80 ? -3.979 6.192 10.267 1.00 87.06 80 ILE A CA 1
ATOM 648 C C . ILE A 1 80 ? -3.205 7.150 11.178 1.00 87.06 80 ILE A C 1
ATOM 650 O O . ILE A 1 80 ? -3.776 8.087 11.727 1.00 87.06 80 ILE A O 1
ATOM 654 N N . THR A 1 81 ? -1.890 6.948 11.293 1.00 82.56 81 THR A N 1
ATOM 655 C CA . THR A 1 81 ? -1.021 7.710 12.206 1.00 82.56 81 THR A CA 1
ATOM 656 C C . THR A 1 81 ? -0.967 9.204 11.882 1.00 82.56 81 THR A C 1
ATOM 658 O O . THR A 1 81 ? -0.874 10.006 12.803 1.00 82.56 81 THR A O 1
ATOM 661 N N . ARG A 1 82 ? -0.991 9.593 10.603 1.00 79.38 82 ARG A N 1
ATOM 662 C CA . ARG A 1 82 ? -0.810 10.991 10.186 1.00 79.38 82 ARG A CA 1
ATOM 663 C C . ARG A 1 82 ? -2.111 11.681 9.790 1.00 79.38 82 ARG A C 1
ATOM 665 O O . ARG A 1 82 ? -2.189 12.890 9.922 1.00 79.38 82 ARG A O 1
ATOM 672 N N . GLU A 1 83 ? -3.123 10.993 9.297 1.00 69.44 83 GLU A N 1
ATOM 673 C CA . GLU A 1 83 ? -4.340 11.651 8.825 1.00 69.44 83 GLU A CA 1
ATOM 674 C C . GLU A 1 83 ? -5.448 11.473 9.848 1.00 69.44 83 GLU A C 1
ATOM 676 O O . GLU A 1 83 ? -5.994 12.463 10.319 1.00 69.44 83 GLU A O 1
ATOM 681 N N . VAL A 1 84 ? -5.713 10.241 10.281 1.00 60.44 84 VAL A N 1
ATOM 682 C CA . VAL A 1 84 ? -6.791 9.981 11.243 1.00 60.44 84 VAL A CA 1
ATOM 683 C C . VAL A 1 84 ? -6.445 10.553 12.617 1.00 60.44 84 VAL A C 1
ATOM 685 O O . VAL A 1 84 ? -7.240 11.284 13.195 1.00 60.44 84 VAL A O 1
ATOM 688 N N . TRP A 1 85 ? -5.242 10.292 13.131 1.00 65.69 85 TRP A N 1
ATOM 689 C CA . TRP A 1 85 ? -4.854 10.792 14.455 1.00 65.69 85 TRP A CA 1
ATOM 690 C C . TRP A 1 85 ? -4.620 12.307 14.499 1.00 65.69 85 TRP A C 1
ATOM 692 O O . TRP A 1 85 ? -4.914 12.906 15.529 1.00 65.69 85 TRP A O 1
ATOM 702 N N . ASN A 1 86 ? -4.185 12.942 13.403 1.00 59.56 86 ASN A N 1
ATOM 703 C CA . ASN A 1 86 ? -4.074 14.406 13.358 1.00 59.56 86 ASN A CA 1
ATOM 704 C C . ASN A 1 86 ? -5.452 15.093 13.338 1.00 59.56 86 ASN A C 1
ATOM 706 O O . ASN A 1 86 ? -5.578 16.170 13.908 1.00 59.56 86 ASN A O 1
ATOM 710 N N . ILE A 1 87 ? -6.489 14.470 12.755 1.00 58.06 87 ILE A N 1
ATOM 711 C CA . ILE A 1 87 ? -7.877 14.975 12.834 1.00 58.06 87 ILE A CA 1
ATOM 712 C C . ILE A 1 87 ? -8.377 14.974 14.288 1.00 58.06 87 ILE A C 1
ATOM 714 O O . ILE A 1 87 ? -9.075 15.894 14.696 1.00 58.06 87 ILE A O 1
ATOM 718 N N . PHE A 1 88 ? -7.984 13.983 15.096 1.00 54.31 88 PHE A N 1
ATOM 719 C CA . PHE A 1 88 ? -8.300 13.959 16.531 1.00 54.31 88 PHE A CA 1
ATOM 720 C C . PHE A 1 88 ? -7.443 14.927 17.372 1.00 54.31 88 PHE A C 1
ATOM 722 O O . PHE A 1 88 ? -7.830 15.240 18.493 1.00 54.31 88 PHE A O 1
ATOM 729 N N . GLU A 1 89 ? -6.288 15.389 16.875 1.00 53.00 89 GLU A N 1
ATOM 730 C CA . GLU A 1 89 ? -5.402 16.336 17.580 1.00 53.00 89 GLU A CA 1
ATOM 731 C C . GLU A 1 89 ? -5.718 17.815 17.307 1.00 53.00 89 GLU A C 1
ATOM 733 O O . GLU A 1 89 ? -5.218 18.671 18.036 1.00 53.00 89 GLU A O 1
ATOM 738 N N . GLU A 1 90 ? -6.575 18.142 16.331 1.00 51.03 90 GLU A N 1
ATOM 739 C CA . GLU A 1 90 ? -7.061 19.522 16.142 1.00 51.03 90 GLU A CA 1
ATOM 740 C C . GLU A 1 90 ? -7.901 20.014 17.344 1.00 51.03 90 GLU A C 1
ATOM 742 O O . GLU A 1 90 ? -8.013 21.221 17.555 1.00 51.03 90 GLU A O 1
ATOM 747 N N . ASP A 1 91 ? -8.386 19.094 18.191 1.00 52.78 91 ASP A N 1
ATOM 748 C CA . ASP A 1 91 ? -9.144 19.392 19.415 1.00 52.78 91 ASP A CA 1
ATOM 749 C C . ASP A 1 91 ? -8.316 19.389 20.718 1.00 52.78 91 ASP A C 1
ATOM 751 O O . ASP A 1 91 ? -8.832 19.834 21.738 1.00 52.78 91 ASP A O 1
ATOM 755 N N . ASP A 1 92 ? -7.044 18.957 20.736 1.00 54.88 92 ASP A N 1
ATOM 756 C CA . ASP A 1 92 ? -6.229 18.988 21.965 1.00 54.88 92 ASP A CA 1
ATOM 757 C C . ASP A 1 92 ? -4.714 19.037 21.687 1.00 54.88 92 ASP A C 1
ATOM 759 O O . ASP A 1 92 ? -4.066 18.059 21.306 1.00 54.88 92 ASP A O 1
ATOM 763 N N . ALA A 1 93 ? -4.108 20.195 21.963 1.00 54.19 93 ALA A N 1
ATOM 764 C CA . ALA A 1 93 ? -2.671 20.435 21.864 1.00 54.19 93 ALA A CA 1
ATOM 765 C C . ALA A 1 93 ? -1.878 19.733 22.989 1.00 54.19 93 ALA A C 1
ATOM 767 O O . ALA A 1 93 ? -1.470 20.366 23.963 1.00 54.19 93 ALA A O 1
ATOM 768 N N . LYS A 1 94 ? -1.643 18.420 22.869 1.00 54.81 94 LYS A N 1
ATOM 769 C CA . LYS A 1 94 ? -0.669 17.632 23.660 1.00 54.81 94 LYS A CA 1
ATOM 770 C C . LYS A 1 94 ? -0.639 16.198 23.098 1.00 54.81 94 LYS A C 1
ATOM 772 O O . LYS A 1 94 ? -1.675 15.623 22.817 1.00 54.81 94 LYS A O 1
ATOM 777 N N . GLU A 1 95 ? 0.458 15.470 22.936 1.00 48.97 95 GLU A N 1
ATOM 778 C CA . GLU A 1 95 ? 1.716 15.420 23.664 1.00 48.97 95 GLU A CA 1
ATOM 779 C C . GLU A 1 95 ? 2.555 14.313 22.997 1.00 48.97 95 GLU A C 1
ATOM 781 O O . GLU A 1 95 ? 2.025 13.274 22.598 1.00 48.97 95 GLU A O 1
ATOM 786 N N . PHE A 1 96 ? 3.876 14.471 22.974 1.00 44.91 96 PHE A N 1
ATOM 787 C CA . PHE A 1 96 ? 4.882 13.500 22.514 1.00 44.91 96 PHE A CA 1
ATOM 788 C C . PHE A 1 96 ? 4.931 12.162 23.317 1.00 44.91 96 PHE A C 1
ATOM 790 O O . PHE A 1 96 ? 5.942 11.463 23.309 1.00 44.91 96 PHE A O 1
ATOM 797 N N . GLY A 1 97 ? 3.854 11.778 24.017 1.00 47.28 97 GLY A N 1
ATOM 798 C CA . GLY A 1 97 ? 3.764 10.614 24.913 1.00 47.28 97 GLY A CA 1
ATOM 799 C C . GLY A 1 97 ? 3.003 9.391 24.371 1.00 47.28 97 GLY A C 1
ATOM 800 O O . GLY A 1 97 ? 2.886 8.391 25.076 1.00 47.28 97 GLY A O 1
ATOM 801 N N . LYS A 1 98 ? 2.486 9.424 23.133 1.00 53.19 98 LYS A N 1
ATOM 802 C CA . LYS A 1 98 ? 1.643 8.344 22.565 1.00 53.19 98 LYS A CA 1
ATOM 803 C C . LYS A 1 98 ? 2.423 7.179 21.930 1.00 53.19 98 LYS A C 1
ATOM 805 O O . LYS A 1 98 ? 1.818 6.171 21.567 1.00 53.19 98 LYS A O 1
ATOM 810 N N . SER A 1 99 ? 3.753 7.263 21.830 1.00 55.78 99 SER A N 1
ATOM 811 C CA . SER A 1 99 ? 4.585 6.284 21.102 1.00 55.78 99 SER A CA 1
ATOM 812 C C . SER A 1 99 ? 4.416 4.839 21.588 1.00 55.78 99 SER A C 1
ATOM 814 O O . SER A 1 99 ? 4.430 3.915 20.779 1.00 55.78 99 SER A O 1
ATOM 816 N N . ARG A 1 100 ? 4.191 4.631 22.892 1.00 50.84 100 ARG A N 1
ATOM 817 C CA . ARG A 1 100 ? 4.019 3.295 23.481 1.00 50.84 100 ARG A CA 1
ATOM 818 C C . ARG A 1 100 ? 2.657 2.669 23.165 1.00 50.84 100 ARG A C 1
ATOM 820 O O . ARG A 1 100 ? 2.606 1.498 22.813 1.00 50.84 100 ARG A O 1
ATOM 827 N N . ALA A 1 101 ? 1.579 3.452 23.227 1.00 57.53 101 ALA A N 1
ATOM 828 C CA . ALA A 1 101 ? 0.232 2.988 22.883 1.00 57.53 101 ALA A CA 1
ATOM 829 C C . ALA A 1 101 ? 0.101 2.695 21.379 1.00 57.53 101 ALA A C 1
ATOM 831 O O . ALA A 1 101 ? -0.489 1.693 20.988 1.00 57.53 101 ALA A O 1
ATOM 832 N N . VAL A 1 102 ? 0.729 3.530 20.547 1.00 58.94 102 VAL A N 1
ATOM 833 C CA . VAL A 1 102 ? 0.891 3.312 19.102 1.00 58.94 102 VAL A CA 1
ATOM 834 C C . VAL A 1 102 ? 1.636 1.997 18.847 1.00 58.94 102 VAL A C 1
ATOM 836 O O . VAL A 1 102 ? 1.173 1.162 18.077 1.00 58.94 102 VAL A O 1
ATOM 839 N N . PHE A 1 103 ? 2.752 1.756 19.539 1.00 59.81 103 PHE A N 1
ATOM 840 C CA . PHE A 1 103 ? 3.513 0.515 19.382 1.00 59.81 103 PHE A CA 1
ATOM 841 C C . PHE A 1 103 ? 2.700 -0.730 19.770 1.00 59.81 103 PHE A C 1
ATOM 843 O O . PHE A 1 103 ? 2.720 -1.718 19.040 1.00 59.81 103 PHE A O 1
ATOM 850 N N . ASP A 1 104 ? 1.938 -0.674 20.866 1.00 65.56 104 ASP A N 1
ATOM 851 C CA . ASP A 1 104 ? 1.048 -1.765 21.284 1.00 65.56 104 ASP A CA 1
ATOM 852 C C . ASP A 1 104 ? -0.126 -1.984 20.307 1.00 65.56 104 ASP A C 1
ATOM 854 O O . ASP A 1 104 ? -0.534 -3.126 20.086 1.00 65.56 104 ASP A O 1
ATOM 858 N N . TYR A 1 105 ? -0.626 -0.920 19.668 1.00 69.62 105 TYR A N 1
ATOM 859 C CA . TYR A 1 105 ? -1.674 -0.980 18.642 1.00 69.62 105 TYR A CA 1
ATOM 860 C C . TYR A 1 105 ? -1.208 -1.683 17.354 1.00 69.62 105 TYR A C 1
ATOM 862 O O . TYR A 1 105 ? -1.955 -2.456 16.752 1.00 69.62 105 TYR A O 1
ATOM 870 N N . PHE A 1 106 ? 0.051 -1.468 16.959 1.00 67.19 106 PHE A N 1
ATOM 871 C CA . PHE A 1 106 ? 0.644 -2.019 15.732 1.00 67.19 106 PHE A CA 1
ATOM 872 C C . PHE A 1 106 ? 1.481 -3.301 15.942 1.00 67.19 106 PHE A C 1
ATOM 874 O O . PHE A 1 106 ? 2.009 -3.840 14.969 1.00 67.19 106 PHE A O 1
ATOM 881 N N . ARG A 1 107 ? 1.593 -3.789 17.187 1.00 62.56 107 ARG A N 1
ATOM 882 C CA . ARG A 1 107 ? 2.544 -4.788 17.732 1.00 62.56 107 ARG A CA 1
ATOM 883 C C . ARG A 1 107 ? 2.740 -6.111 16.966 1.00 62.56 107 ARG A C 1
ATOM 885 O O . ARG A 1 107 ? 3.708 -6.811 17.238 1.00 62.56 107 ARG A O 1
ATOM 892 N N . ASP A 1 108 ? 1.871 -6.467 16.024 1.00 58.34 108 ASP A N 1
ATOM 893 C CA . ASP A 1 108 ? 1.848 -7.788 15.366 1.00 58.34 108 ASP A CA 1
ATOM 894 C C . ASP A 1 108 ? 2.772 -7.942 14.139 1.00 58.34 108 ASP A C 1
ATOM 896 O O . ASP A 1 108 ? 2.721 -8.971 13.467 1.00 58.34 108 ASP A O 1
ATOM 900 N N . VAL A 1 109 ? 3.618 -6.959 13.809 1.00 52.91 109 VAL A N 1
ATOM 901 C CA . VAL A 1 109 ? 4.374 -6.977 12.542 1.00 52.91 109 VAL A CA 1
ATOM 902 C C . VAL A 1 109 ? 5.881 -6.982 12.767 1.00 52.91 109 VAL A C 1
ATOM 904 O O . VAL A 1 109 ? 6.478 -5.964 13.114 1.00 52.91 109 VAL A O 1
ATOM 907 N N . VAL A 1 110 ? 6.511 -8.115 12.452 1.00 51.03 110 VAL A N 1
ATOM 908 C CA . VAL A 1 110 ? 7.922 -8.150 12.054 1.00 51.03 110 VAL A CA 1
ATOM 909 C C . VAL A 1 110 ? 7.995 -7.528 10.660 1.00 51.03 110 VAL A C 1
ATOM 911 O O . VAL A 1 110 ? 7.602 -8.149 9.676 1.00 51.03 110 VAL A O 1
ATOM 914 N N . SER A 1 111 ? 8.439 -6.274 10.557 1.00 48.62 111 SER A N 1
ATOM 915 C CA . SER A 1 111 ? 8.745 -5.684 9.255 1.00 48.62 111 SER A CA 1
ATOM 916 C C . SER A 1 111 ? 10.057 -6.283 8.768 1.00 48.62 111 SER A C 1
ATOM 918 O O . SER A 1 111 ? 11.127 -5.855 9.198 1.00 48.62 111 SER A O 1
ATOM 920 N N . PHE A 1 112 ? 9.988 -7.273 7.888 1.00 41.34 112 PHE A N 1
ATOM 921 C CA . PHE A 1 112 ? 11.143 -7.588 7.066 1.00 41.34 112 PHE A CA 1
ATOM 922 C C . PHE A 1 112 ? 11.282 -6.453 6.047 1.00 41.34 112 PHE A C 1
ATOM 924 O O . PHE A 1 112 ? 10.494 -6.353 5.111 1.00 41.34 112 PHE A O 1
ATOM 931 N N . ASP A 1 113 ? 12.264 -5.570 6.241 1.00 41.03 113 ASP A N 1
ATOM 932 C CA . ASP A 1 113 ? 12.893 -4.905 5.100 1.00 41.03 113 ASP A CA 1
ATOM 933 C C . ASP A 1 113 ? 13.569 -6.032 4.303 1.00 41.03 113 ASP A C 1
ATOM 935 O O . ASP A 1 113 ? 14.729 -6.360 4.531 1.00 41.03 113 ASP A O 1
ATOM 939 N N . THR A 1 114 ? 12.843 -6.686 3.393 1.00 46.47 114 THR A N 1
ATOM 940 C CA . THR A 1 114 ? 13.419 -7.708 2.497 1.00 46.47 114 THR A CA 1
ATOM 941 C C . THR A 1 114 ? 14.348 -7.093 1.445 1.00 46.47 114 THR A C 1
ATOM 943 O O . THR A 1 114 ? 14.827 -7.782 0.552 1.00 46.47 114 THR A O 1
ATOM 946 N N . THR A 1 115 ? 14.649 -5.797 1.557 1.00 53.09 115 THR A N 1
ATOM 947 C CA . THR A 1 115 ? 15.506 -5.011 0.665 1.00 53.09 115 THR A CA 1
ATOM 948 C C . THR A 1 115 ? 16.964 -5.496 0.616 1.00 53.09 115 THR A C 1
ATOM 950 O O . THR A 1 115 ? 17.718 -5.010 -0.221 1.00 53.09 115 THR A O 1
ATOM 953 N N . TYR A 1 116 ? 17.382 -6.438 1.474 1.00 38.31 116 TYR A N 1
ATOM 954 C CA . TYR A 1 116 ? 18.773 -6.916 1.542 1.00 38.31 116 TYR A CA 1
ATOM 955 C C . TYR A 1 116 ? 18.979 -8.434 1.481 1.00 38.31 116 TYR A C 1
ATOM 957 O O . TYR A 1 116 ? 20.125 -8.870 1.569 1.00 38.31 116 TYR A O 1
ATOM 965 N N . ASP A 1 117 ? 17.946 -9.242 1.248 1.00 49.91 117 ASP A N 1
ATOM 966 C CA . ASP A 1 117 ? 18.133 -10.690 1.102 1.00 49.91 117 ASP A CA 1
ATOM 967 C C . ASP A 1 117 ? 18.021 -11.117 -0.362 1.00 49.91 117 ASP A C 1
ATOM 969 O O . ASP A 1 117 ? 16.965 -11.538 -0.813 1.00 49.91 117 ASP A O 1
ATOM 973 N N . THR A 1 118 ? 19.138 -10.977 -1.088 1.00 43.53 118 THR A N 1
ATOM 974 C CA . THR A 1 118 ? 19.746 -12.027 -1.937 1.00 43.53 118 THR A CA 1
ATOM 975 C C . THR A 1 118 ? 21.012 -11.483 -2.613 1.00 43.53 118 THR A C 1
ATOM 977 O O . THR A 1 118 ? 21.013 -11.147 -3.793 1.00 43.53 118 THR A O 1
ATOM 980 N N . ASN A 1 119 ? 22.117 -11.425 -1.865 1.00 38.03 119 ASN A N 1
ATOM 981 C CA . ASN A 1 119 ? 23.437 -11.673 -2.449 1.00 38.03 119 ASN A CA 1
ATOM 982 C C . ASN A 1 119 ? 23.717 -13.169 -2.270 1.00 38.03 119 ASN A C 1
ATOM 984 O O . ASN A 1 119 ? 24.151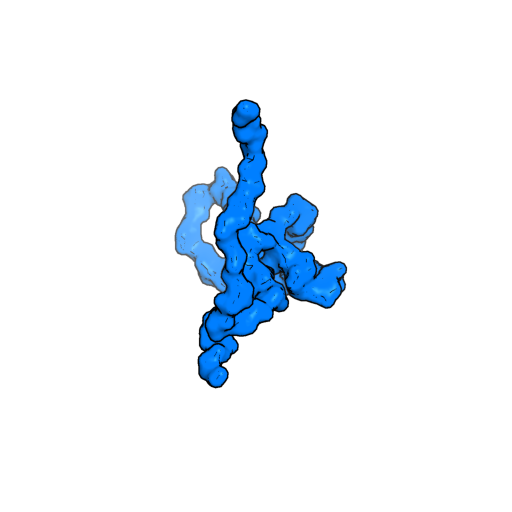 -13.592 -1.196 1.00 38.03 119 ASN A O 1
ATOM 988 N N . ARG A 1 120 ? 23.441 -13.972 -3.297 1.00 39.94 120 ARG A N 1
ATOM 989 C CA . ARG A 1 120 ? 24.012 -15.311 -3.437 1.00 39.94 120 ARG A CA 1
ATOM 990 C C . ARG A 1 120 ? 24.413 -15.551 -4.882 1.00 39.94 120 ARG A C 1
ATOM 992 O O . ARG A 1 120 ? 23.630 -15.149 -5.766 1.00 39.94 120 ARG A O 1
#

Secondary structure (DSSP, 8-state):
----------------SS---GGGGGG-GGG----HHHHHHHHHHHHTT--HHHHHHHHHHHSSSSTTSSS-HHHHHHHIIIIIHHHHHTT----TT-HHHHHHHHTT-----GGG----

Foldseek 3Di:
DDDDPDDDDPDDDPDDPDDDDLVCVQVDPVQADQDPVLLVQLLVCVVVLNQLVVSQVVVCVVPVHPSVHSHHSVVSLVCCVPPVVVVVCVVPPDDPPCPVVSCVSNVPDPDPPVVPPDPD

pLDDT: mean 75.36, std 17.27, range [38.03, 94.5]

Sequence (120 aa):
MKDVGLWTISKVVLNHSHPCCPDQAEMIKQHRELSMFVRRTIEIHEEVRIRPSKTYQSFVAAADSHSELGFIEKDARNYITREVWNIFEEDDAKEFGKSRAVFDYFRDVVSFDTTYDTNR

Organism: Arachis hypogaea (NCBI:txid3818)